Protein AF-T1BW96-F1 (afdb_monomer_lite)

Radius of gyration: 14.4 Å; chains: 1; bounding box: 31×18×38 Å

InterPro domains:
  IPR001207 Transposase, mutator type [PF00872] (2-70)
  IPR001207 Transposase, mutator type [PTHR33217] (2-68)

Sequence (72 aa):
MISDSHAGLVEAARQQFQGVAWQRCQVHLLRNLLSHTPSRHRAEVAALAKRIFQAHDSAEARTHLAAFVTRF

Foldseek 3Di:
DEEAPDPVVVVCCCVVPPPDDYDYDLVVVLVVVLVPDDPVCNVVLSVLSVQLVPPPDPVSSVVSVVVSVVVD

pLDDT: mean 96.48, std 2.1, range [89.56, 98.56]

Structure (mmCIF, N/CA/C/O backbone):
data_AF-T1BW96-F1
#
_entry.id   AF-T1BW96-F1
#
loop_
_atom_site.group_PDB
_atom_site.id
_atom_site.type_symbol
_atom_site.label_atom_id
_atom_site.label_alt_id
_atom_site.label_comp_id
_atom_site.label_asym_id
_atom_site.label_entity_id
_atom_site.label_seq_id
_atom_site.pdbx_PDB_ins_code
_atom_site.Cartn_x
_atom_site.Cartn_y
_atom_site.Cartn_z
_atom_site.occupancy
_atom_site.B_iso_or_equiv
_atom_site.auth_seq_id
_atom_site.auth_comp_id
_atom_site.auth_asym_id
_atom_site.auth_atom_id
_atom_site.pdbx_PDB_model_num
ATOM 1 N N . MET A 1 1 ? -5.348 4.504 14.477 1.00 89.62 1 MET A N 1
ATOM 2 C CA . MET A 1 1 ? -3.924 4.377 14.855 1.00 89.62 1 MET A CA 1
ATOM 3 C C . MET A 1 1 ? -3.128 3.857 13.666 1.00 89.62 1 MET A C 1
ATOM 5 O O . MET A 1 1 ? -3.612 2.956 12.990 1.00 89.62 1 MET A O 1
ATOM 9 N N . ILE A 1 2 ? -1.933 4.401 13.412 1.00 95.44 2 ILE A N 1
ATOM 10 C CA . ILE A 1 2 ? -1.042 3.952 12.332 1.00 95.44 2 ILE A CA 1
ATOM 11 C C . ILE A 1 2 ? 0.242 3.382 12.943 1.00 95.44 2 ILE A C 1
ATOM 13 O O . ILE A 1 2 ? 0.903 4.071 13.713 1.00 95.44 2 ILE A O 1
ATOM 17 N N . SER A 1 3 ? 0.616 2.152 12.592 1.00 95.12 3 SER A N 1
ATOM 18 C CA . SER A 1 3 ? 1.884 1.531 13.018 1.00 95.12 3 SER A CA 1
ATOM 19 C C . SER A 1 3 ? 2.442 0.603 11.941 1.00 95.12 3 SER A C 1
ATOM 21 O O . SER A 1 3 ? 1.772 0.332 10.945 1.00 95.12 3 SER A O 1
ATOM 23 N N . ASP A 1 4 ? 3.660 0.085 12.113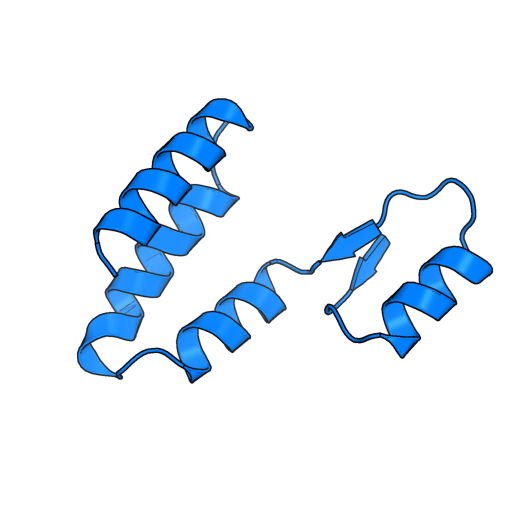 1.00 94.81 4 ASP A N 1
ATOM 24 C CA . ASP A 1 4 ? 4.066 -1.085 11.328 1.00 94.81 4 ASP A CA 1
ATOM 25 C C . ASP A 1 4 ? 3.227 -2.321 11.713 1.00 94.81 4 ASP A C 1
ATOM 27 O O . ASP A 1 4 ? 2.607 -2.364 12.780 1.00 94.81 4 ASP A O 1
ATOM 31 N N . SER A 1 5 ? 3.203 -3.324 10.835 1.00 93.94 5 SER A N 1
ATOM 32 C CA . SER A 1 5 ? 2.464 -4.582 10.994 1.00 93.94 5 SER A CA 1
ATOM 33 C C . SER A 1 5 ? 3.202 -5.594 11.877 1.00 93.94 5 SER A C 1
ATOM 35 O O . SER A 1 5 ? 3.213 -6.792 11.592 1.00 93.94 5 SER A O 1
ATOM 37 N N . HIS A 1 6 ? 3.834 -5.119 12.945 1.00 93.81 6 HIS A N 1
ATOM 38 C CA . HIS A 1 6 ? 4.431 -5.987 13.948 1.00 93.81 6 HIS A CA 1
ATOM 39 C C . HIS A 1 6 ? 3.331 -6.530 14.863 1.00 93.81 6 HIS A C 1
ATOM 41 O O . HIS A 1 6 ? 2.599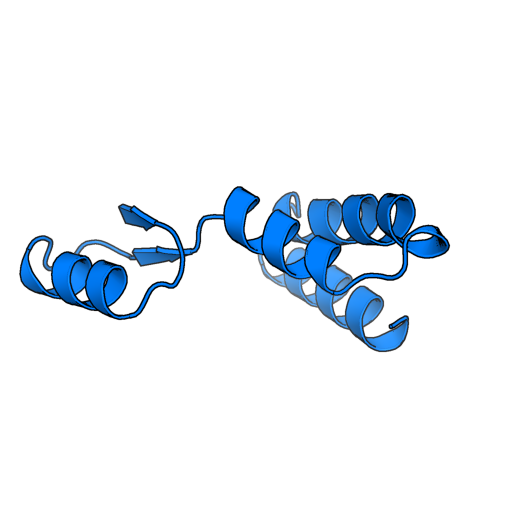 -5.740 15.460 1.00 93.81 6 HIS A O 1
ATOM 47 N N . ALA A 1 7 ? 3.234 -7.855 15.013 1.00 93.31 7 ALA A N 1
ATOM 48 C CA . ALA A 1 7 ? 2.138 -8.505 15.738 1.00 93.31 7 ALA A CA 1
ATOM 49 C C . ALA A 1 7 ? 1.911 -7.898 17.134 1.00 93.31 7 ALA A C 1
ATOM 51 O O . ALA A 1 7 ? 0.805 -7.472 17.442 1.00 93.31 7 ALA A O 1
ATOM 52 N N . GLY A 1 8 ? 2.974 -7.723 17.928 1.00 95.31 8 GLY A N 1
ATOM 53 C CA . GLY A 1 8 ? 2.861 -7.113 19.259 1.00 95.31 8 GLY A CA 1
ATOM 54 C C . GLY A 1 8 ? 2.355 -5.663 19.258 1.00 95.31 8 GLY A C 1
ATOM 55 O O . GLY A 1 8 ? 1.640 -5.274 20.174 1.00 95.31 8 GLY A O 1
ATOM 56 N N . LEU A 1 9 ? 2.662 -4.872 18.220 1.00 93.81 9 LEU A N 1
ATOM 57 C CA . LEU A 1 9 ? 2.157 -3.497 18.110 1.00 93.81 9 LEU A CA 1
ATOM 58 C C . LEU A 1 9 ? 0.673 -3.483 17.744 1.00 93.81 9 LEU A C 1
ATOM 60 O O . LEU A 1 9 ? -0.078 -2.673 18.279 1.00 93.81 9 LEU A O 1
ATOM 64 N N . VAL A 1 10 ? 0.250 -4.377 16.848 1.00 94.62 10 VAL A N 1
ATOM 65 C CA . VAL A 1 10 ? -1.158 -4.511 16.451 1.00 94.62 10 VAL A CA 1
ATOM 66 C C . VAL A 1 10 ? -2.007 -4.978 17.631 1.00 94.62 10 VAL A C 1
ATOM 68 O O . VAL A 1 10 ? -3.069 -4.411 17.879 1.00 94.62 10 VAL A O 1
ATOM 71 N N . GLU A 1 11 ? -1.526 -5.958 18.394 1.00 94.81 11 GLU A N 1
ATOM 72 C CA . GLU A 1 11 ? -2.235 -6.454 19.574 1.00 94.81 11 GLU A CA 1
ATOM 73 C C . GLU A 1 11 ? -2.309 -5.403 20.684 1.00 94.81 11 GLU A C 1
ATOM 75 O O . GLU A 1 11 ? -3.397 -5.135 21.196 1.00 94.81 11 GLU A O 1
ATOM 80 N N . ALA A 1 12 ? -1.203 -4.716 20.991 1.00 94.44 12 ALA A N 1
ATOM 81 C CA . ALA A 1 12 ? -1.220 -3.607 21.944 1.00 94.44 12 ALA A CA 1
ATOM 82 C C . ALA A 1 12 ? -2.198 -2.502 21.509 1.00 94.44 12 ALA A C 1
ATOM 84 O O . ALA A 1 12 ? -2.951 -1.981 22.328 1.00 94.44 12 ALA A O 1
ATOM 85 N N . ALA A 1 13 ? -2.253 -2.184 20.212 1.00 93.38 13 ALA A N 1
ATOM 86 C CA . ALA A 1 13 ? -3.179 -1.189 19.684 1.00 93.38 13 ALA A CA 1
ATOM 87 C C . ALA A 1 13 ? -4.644 -1.556 19.918 1.00 93.38 13 ALA A C 1
ATOM 89 O O . ALA A 1 13 ? -5.433 -0.724 20.359 1.00 93.38 13 ALA A O 1
ATOM 90 N N . ARG A 1 14 ? -4.999 -2.812 19.626 1.00 93.25 14 ARG A N 1
ATOM 91 C CA . ARG A 1 14 ? -6.356 -3.338 19.810 1.00 93.25 14 ARG A CA 1
ATOM 92 C C . ARG A 1 14 ? -6.763 -3.353 21.280 1.00 93.25 14 ARG A C 1
ATOM 94 O O . ARG A 1 14 ? -7.912 -3.054 21.590 1.00 93.25 14 ARG A O 1
ATOM 101 N N . GLN A 1 15 ? -5.830 -3.692 22.169 1.00 95.62 15 GLN A N 1
ATOM 102 C CA . GLN A 1 15 ? -6.084 -3.785 23.606 1.00 95.62 15 GLN A CA 1
ATOM 103 C C . GLN A 1 15 ? -6.203 -2.422 24.285 1.00 95.62 15 GLN A C 1
ATOM 105 O O . GLN A 1 15 ? -7.018 -2.278 25.188 1.00 95.62 15 GLN A O 1
ATOM 110 N N . GLN A 1 16 ? -5.385 -1.445 23.888 1.00 96.38 16 GLN A N 1
ATOM 111 C CA . GLN A 1 16 ? -5.294 -0.155 24.582 1.00 96.38 16 GLN A CA 1
ATOM 112 C C . GLN A 1 16 ? -6.161 0.942 23.948 1.00 96.38 16 GLN A C 1
ATOM 114 O O . GLN A 1 16 ? -6.466 1.931 24.607 1.00 96.38 16 GLN A O 1
ATOM 119 N N . PHE A 1 17 ? -6.561 0.786 22.681 1.00 93.88 17 PHE A N 1
ATOM 120 C CA . PHE A 1 17 ? -7.324 1.794 21.939 1.00 93.88 17 PHE A CA 1
ATOM 121 C C . PHE A 1 17 ? -8.576 1.183 21.299 1.00 93.88 17 PHE A C 1
ATOM 123 O O . PHE A 1 17 ? -8.701 1.105 20.073 1.00 93.88 17 PHE A O 1
ATOM 130 N N . GLN A 1 18 ? -9.518 0.726 22.125 1.00 94.31 18 GLN A N 1
ATOM 131 C CA . GLN A 1 18 ? -10.761 0.129 21.636 1.00 94.31 18 GLN A CA 1
ATOM 132 C C . GLN A 1 18 ? -11.563 1.130 20.788 1.00 94.31 18 GLN A C 1
ATOM 134 O O . GLN A 1 18 ? -11.589 2.329 21.053 1.00 94.31 18 GLN A O 1
ATOM 139 N N . GLY A 1 19 ? -12.220 0.632 19.737 1.00 91.88 19 GLY A N 1
ATOM 140 C CA . GLY A 1 19 ? -13.007 1.457 18.811 1.00 91.88 19 GLY A CA 1
ATOM 141 C C . GLY A 1 19 ? -12.180 2.260 17.799 1.00 91.88 19 GLY A C 1
ATOM 142 O O . GLY A 1 19 ? -12.747 2.821 16.863 1.00 91.88 19 GLY A O 1
ATOM 143 N N . VAL A 1 20 ? -10.849 2.285 17.917 1.00 93.31 20 VAL A N 1
ATOM 144 C CA . VAL A 1 20 ? -9.980 2.963 16.950 1.00 93.31 20 VAL A CA 1
ATOM 145 C C . VAL A 1 20 ? -9.662 2.036 15.777 1.00 93.31 20 VAL A C 1
ATOM 147 O O . VAL A 1 20 ? -9.139 0.937 15.949 1.00 93.31 20 VAL A O 1
ATOM 150 N N . ALA A 1 21 ? -9.891 2.516 14.553 1.00 94.19 21 ALA A N 1
ATOM 151 C CA . ALA A 1 21 ? -9.431 1.823 13.354 1.00 94.19 21 ALA A CA 1
ATOM 152 C C . ALA A 1 21 ? -7.895 1.759 13.319 1.00 94.19 21 ALA A C 1
ATOM 154 O O . ALA A 1 21 ? -7.204 2.765 13.523 1.00 94.19 21 ALA A O 1
ATOM 155 N N . TRP A 1 22 ? -7.349 0.579 13.033 1.00 95.25 22 TRP A N 1
ATOM 156 C CA . TRP A 1 22 ? -5.918 0.383 12.825 1.00 95.25 22 TRP A CA 1
ATOM 157 C C . TRP A 1 22 ? -5.579 0.334 11.334 1.00 95.25 22 TRP A C 1
ATOM 159 O O . TRP A 1 22 ? -6.266 -0.326 10.557 1.00 95.25 22 TRP A O 1
ATOM 169 N N . GLN A 1 23 ? -4.487 0.995 10.950 1.00 94.94 23 GLN A N 1
ATOM 170 C CA . GLN A 1 23 ? -3.929 0.950 9.603 1.00 94.94 23 GLN A CA 1
ATOM 171 C C . GLN A 1 23 ? -2.420 0.695 9.661 1.00 94.94 23 GLN A C 1
ATOM 173 O O . GLN A 1 23 ? -1.692 1.302 10.448 1.00 94.94 23 GLN A O 1
ATOM 178 N N . ARG A 1 24 ? -1.920 -0.145 8.751 1.00 96.00 24 ARG A N 1
ATOM 179 C CA . ARG A 1 24 ? -0.478 -0.288 8.544 1.00 96.00 24 ARG A CA 1
ATOM 180 C C . ARG A 1 24 ? 0.113 0.976 7.912 1.00 96.00 24 ARG A C 1
ATOM 182 O O . ARG A 1 24 ? -0.384 1.479 6.906 1.00 96.00 24 ARG A O 1
ATOM 189 N N . CYS A 1 25 ? 1.230 1.445 8.454 1.00 97.12 25 CYS A N 1
ATOM 190 C CA . CYS A 1 25 ? 1.983 2.574 7.927 1.00 97.12 25 CYS A CA 1
ATOM 191 C C . CYS A 1 25 ? 2.467 2.304 6.492 1.00 97.12 25 CYS A C 1
ATOM 193 O O . CYS A 1 25 ? 3.270 1.398 6.255 1.00 97.12 25 CYS A O 1
ATOM 195 N N . GLN A 1 26 ? 2.025 3.131 5.542 1.00 97.25 26 GLN A N 1
ATOM 196 C CA . GLN A 1 26 ? 2.388 3.011 4.125 1.00 97.25 26 GLN A CA 1
ATOM 197 C C . GLN A 1 26 ? 3.897 3.188 3.881 1.00 97.25 26 GLN A C 1
ATOM 199 O O . GLN A 1 26 ? 4.450 2.553 2.987 1.00 97.25 26 GLN A O 1
ATOM 204 N N . VAL A 1 27 ? 4.591 3.984 4.706 1.00 97.06 27 VAL A N 1
ATOM 205 C CA . VAL A 1 27 ? 6.054 4.156 4.620 1.00 97.06 27 VAL A CA 1
ATOM 206 C C . VAL A 1 27 ? 6.781 2.848 4.940 1.00 97.06 27 VAL A C 1
ATOM 208 O O . VAL A 1 27 ? 7.662 2.435 4.187 1.00 97.06 27 VAL A O 1
ATOM 211 N N . HIS A 1 28 ? 6.393 2.167 6.025 1.00 97.44 28 HIS A N 1
ATOM 212 C CA . HIS A 1 28 ? 6.957 0.860 6.376 1.00 97.44 28 HIS A CA 1
ATOM 213 C C . HIS A 1 28 ? 6.589 -0.207 5.346 1.00 97.44 28 HIS A C 1
ATOM 215 O O . HIS A 1 28 ? 7.439 -1.004 4.959 1.00 97.44 28 HIS A O 1
ATOM 221 N N . LEU A 1 29 ? 5.355 -0.182 4.835 1.00 97.56 29 LEU A N 1
ATOM 222 C CA . LEU A 1 29 ? 4.939 -1.077 3.760 1.00 97.56 29 LEU A CA 1
ATOM 223 C C . LEU A 1 29 ? 5.807 -0.902 2.503 1.00 97.56 29 LEU A C 1
ATOM 225 O O . LEU A 1 29 ? 6.316 -1.891 1.983 1.00 97.56 29 LEU A O 1
ATOM 229 N N . LEU A 1 30 ? 6.029 0.336 2.050 1.00 98.00 30 LEU A N 1
ATOM 230 C CA . LEU A 1 30 ? 6.869 0.618 0.886 1.00 98.00 30 LEU A CA 1
ATOM 231 C C . LEU A 1 30 ? 8.323 0.191 1.116 1.00 98.00 30 LEU A C 1
ATOM 233 O O . LEU A 1 30 ? 8.931 -0.406 0.233 1.00 98.00 30 LEU A O 1
ATOM 237 N N . ARG A 1 31 ? 8.879 0.453 2.305 1.00 97.88 31 ARG A N 1
ATOM 238 C CA . ARG A 1 31 ? 10.237 0.011 2.654 1.00 97.88 31 ARG A CA 1
ATOM 239 C C . ARG A 1 31 ? 10.364 -1.513 2.579 1.00 97.88 31 ARG A C 1
ATOM 241 O O . ARG A 1 31 ? 11.311 -2.001 1.968 1.00 97.88 31 ARG A O 1
ATOM 248 N N . ASN A 1 32 ? 9.399 -2.244 3.138 1.00 97.06 32 ASN A N 1
ATOM 249 C CA . ASN A 1 32 ? 9.396 -3.708 3.115 1.00 97.06 32 ASN A CA 1
ATOM 250 C C . ASN A 1 32 ? 9.186 -4.252 1.696 1.00 97.06 32 ASN A C 1
ATOM 252 O O . ASN A 1 32 ? 9.770 -5.265 1.337 1.00 97.06 32 ASN A O 1
ATOM 256 N N . LEU A 1 33 ? 8.393 -3.586 0.856 1.00 96.75 33 LEU A N 1
ATOM 257 C CA . LEU A 1 33 ? 8.264 -3.965 -0.552 1.00 96.75 33 LEU A CA 1
ATOM 258 C C . LEU A 1 33 ? 9.607 -3.808 -1.290 1.00 96.75 33 LEU A C 1
ATOM 260 O O . LEU A 1 33 ? 10.068 -4.722 -1.976 1.00 96.75 33 LEU A O 1
ATOM 264 N N . LEU A 1 34 ? 10.281 -2.671 -1.104 1.00 98.06 34 LEU A N 1
ATOM 265 C CA . LEU A 1 34 ? 11.541 -2.365 -1.785 1.00 98.06 34 LEU A CA 1
ATOM 266 C C . LEU A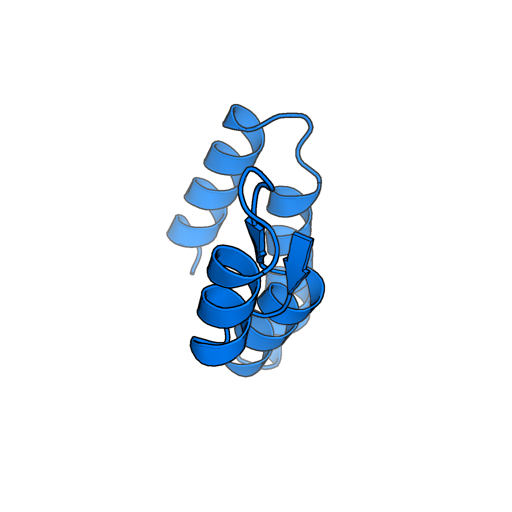 1 34 ? 12.728 -3.202 -1.294 1.00 98.06 34 LEU A C 1
ATOM 268 O O . LEU A 1 34 ? 13.652 -3.438 -2.076 1.00 98.06 34 LEU A O 1
ATOM 272 N N . SER A 1 35 ? 12.705 -3.691 -0.048 1.00 98.06 35 SER A N 1
ATOM 273 C CA . SER A 1 35 ? 13.737 -4.607 0.456 1.00 98.06 35 SER A CA 1
ATOM 274 C C . SER A 1 35 ? 13.738 -5.948 -0.281 1.00 98.06 35 SER A C 1
ATOM 276 O O . SER A 1 35 ? 14.797 -6.548 -0.433 1.00 98.06 35 SER A O 1
ATOM 278 N N . HIS A 1 36 ? 12.581 -6.380 -0.792 1.00 97.31 36 HIS A N 1
ATOM 279 C CA . HIS A 1 36 ? 12.428 -7.603 -1.590 1.00 97.31 36 HIS A CA 1
ATOM 280 C C . HIS A 1 36 ? 12.497 -7.346 -3.104 1.00 97.31 36 HIS A C 1
ATOM 282 O O . HIS A 1 36 ? 12.425 -8.277 -3.899 1.00 97.31 36 HIS A O 1
ATOM 288 N N . THR A 1 37 ? 12.647 -6.087 -3.525 1.00 97.75 37 THR A N 1
ATOM 289 C CA . THR A 1 37 ? 12.674 -5.715 -4.943 1.00 97.75 37 THR A CA 1
ATOM 290 C C . THR A 1 37 ? 14.117 -5.682 -5.472 1.00 97.75 37 THR A C 1
ATOM 292 O O . THR A 1 37 ? 14.959 -4.989 -4.880 1.00 97.75 37 THR A O 1
ATOM 295 N N . PRO A 1 38 ? 14.424 -6.343 -6.612 1.00 97.50 38 PRO A N 1
ATOM 296 C CA . PRO A 1 38 ? 15.723 -6.224 -7.273 1.00 97.50 38 PRO A CA 1
ATOM 297 C C . PRO A 1 38 ? 16.068 -4.764 -7.579 1.00 97.50 38 PRO A C 1
ATOM 299 O O . PRO A 1 38 ? 15.213 -4.012 -8.048 1.00 97.50 38 PRO A O 1
ATOM 302 N N . SER A 1 39 ? 17.329 -4.360 -7.386 1.00 97.25 39 SER A N 1
ATOM 303 C CA . SER A 1 39 ? 17.759 -2.955 -7.501 1.00 97.25 39 SER A CA 1
ATOM 304 C C . SER A 1 39 ? 17.310 -2.268 -8.796 1.00 97.25 39 SER A C 1
ATOM 306 O O . SER A 1 39 ? 16.870 -1.123 -8.747 1.00 97.25 39 SER A O 1
ATOM 308 N N . ARG A 1 40 ? 17.331 -2.989 -9.927 1.00 97.44 40 ARG A N 1
ATOM 309 C CA . ARG A 1 40 ? 16.907 -2.485 -11.246 1.00 97.44 40 ARG A CA 1
ATOM 310 C C . ARG A 1 40 ? 15.428 -2.077 -11.332 1.00 97.44 40 ARG A C 1
ATOM 312 O O . ARG A 1 40 ? 15.090 -1.240 -12.154 1.00 97.44 40 ARG A O 1
ATOM 319 N N . HIS A 1 41 ? 14.557 -2.644 -10.493 1.00 97.38 41 HIS A N 1
ATOM 320 C CA . HIS A 1 41 ? 13.111 -2.382 -10.512 1.00 97.38 41 HIS A CA 1
ATOM 321 C C . HIS A 1 41 ? 12.646 -1.467 -9.373 1.00 97.38 41 HIS A C 1
ATOM 323 O O . HIS A 1 41 ? 11.492 -1.049 -9.364 1.00 97.38 41 HIS A O 1
ATOM 329 N N . ARG A 1 42 ? 13.515 -1.119 -8.412 1.00 97.81 42 ARG A N 1
ATOM 330 C CA . ARG A 1 42 ? 13.116 -0.376 -7.200 1.00 97.81 42 ARG A CA 1
ATOM 331 C C . ARG A 1 42 ? 12.434 0.958 -7.495 1.00 97.81 42 ARG A C 1
ATOM 333 O O . ARG A 1 42 ? 11.432 1.268 -6.860 1.00 97.81 42 ARG A O 1
ATOM 340 N N . ALA A 1 43 ? 12.961 1.737 -8.440 1.00 98.19 43 ALA A N 1
ATOM 341 C CA . ALA A 1 43 ? 12.384 3.035 -8.793 1.00 98.19 43 ALA A CA 1
ATOM 342 C C . ALA A 1 43 ? 10.974 2.887 -9.387 1.00 98.19 43 ALA A C 1
ATOM 344 O O . ALA A 1 43 ? 10.052 3.598 -8.989 1.00 98.19 43 ALA A O 1
ATOM 345 N N . GLU A 1 44 ? 10.801 1.918 -10.285 1.00 98.00 44 GLU A N 1
ATOM 346 C CA . GLU A 1 44 ? 9.518 1.621 -10.917 1.00 98.00 44 GLU A CA 1
ATOM 347 C C . GLU A 1 44 ? 8.494 1.090 -9.905 1.00 98.00 44 GLU A C 1
ATOM 349 O O . GLU A 1 44 ? 7.390 1.626 -9.802 1.00 98.00 44 GLU A O 1
ATOM 354 N N . VAL A 1 45 ? 8.874 0.089 -9.107 1.00 98.31 45 VAL A N 1
ATOM 355 C CA . VAL A 1 45 ? 8.025 -0.474 -8.048 1.00 98.31 45 VAL A CA 1
ATOM 356 C C . VAL A 1 45 ? 7.594 0.612 -7.068 1.00 98.31 45 VAL A C 1
ATOM 358 O O . VAL A 1 45 ? 6.420 0.681 -6.710 1.00 98.31 45 VAL A O 1
ATOM 361 N N . ALA A 1 46 ? 8.504 1.507 -6.671 1.00 98.31 46 ALA A N 1
ATOM 362 C CA . ALA A 1 46 ? 8.165 2.611 -5.782 1.00 98.31 46 ALA A CA 1
ATOM 363 C C . ALA A 1 46 ? 7.144 3.572 -6.403 1.00 98.31 46 ALA A C 1
ATOM 365 O O . ALA A 1 46 ? 6.219 4.001 -5.714 1.00 98.31 46 ALA A O 1
ATOM 366 N N . ALA A 1 47 ? 7.300 3.918 -7.682 1.00 98.38 47 ALA A N 1
ATOM 367 C CA . ALA A 1 47 ? 6.376 4.808 -8.377 1.00 98.38 47 ALA A CA 1
ATOM 368 C C . ALA A 1 47 ? 4.975 4.187 -8.504 1.00 98.38 47 ALA A C 1
ATOM 370 O O . ALA A 1 47 ? 3.980 4.844 -8.197 1.00 98.38 47 ALA A O 1
ATOM 371 N N . LEU A 1 48 ? 4.892 2.912 -8.890 1.00 98.19 48 LEU A N 1
ATOM 372 C CA . LEU A 1 48 ? 3.614 2.218 -9.052 1.00 98.19 48 LEU A CA 1
ATOM 373 C C . LEU A 1 48 ? 2.929 1.941 -7.705 1.00 98.19 48 LEU A C 1
ATOM 375 O O . LEU A 1 48 ? 1.728 2.157 -7.582 1.00 98.19 48 LEU A O 1
ATOM 379 N N . ALA A 1 49 ?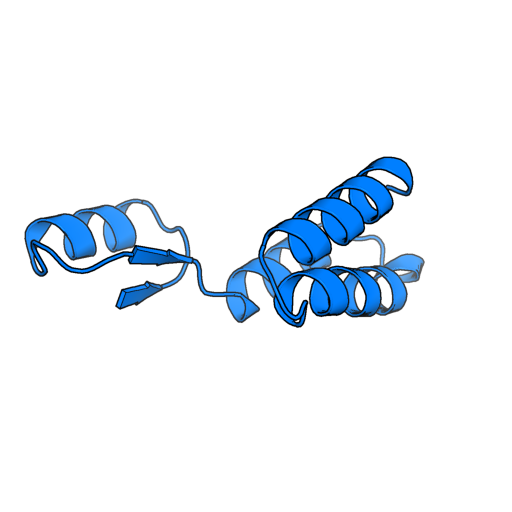 3.678 1.567 -6.664 1.00 98.06 49 ALA A N 1
ATOM 380 C CA . ALA A 1 49 ? 3.122 1.407 -5.319 1.00 98.06 49 ALA A CA 1
ATOM 381 C C . ALA A 1 49 ? 2.557 2.729 -4.767 1.00 98.06 49 ALA A C 1
ATOM 383 O O . ALA A 1 49 ? 1.492 2.744 -4.153 1.00 98.06 49 ALA A O 1
ATOM 384 N N . LYS A 1 50 ? 3.223 3.863 -5.031 1.00 98.00 50 LYS A N 1
ATOM 385 C CA . LYS A 1 50 ? 2.710 5.186 -4.641 1.00 98.00 50 LYS A CA 1
ATOM 386 C C . LYS A 1 50 ? 1.389 5.531 -5.327 1.00 98.00 50 LYS A C 1
ATOM 388 O O . LYS A 1 50 ? 0.531 6.100 -4.663 1.00 98.00 50 LYS A O 1
ATOM 393 N N . ARG A 1 51 ? 1.182 5.132 -6.591 1.00 98.00 51 ARG A N 1
ATOM 394 C CA . ARG A 1 51 ? -0.116 5.308 -7.275 1.00 98.00 51 ARG A CA 1
ATOM 395 C C . ARG A 1 51 ? -1.257 4.597 -6.551 1.00 98.00 51 ARG A C 1
ATOM 397 O O . ARG A 1 51 ? -2.341 5.153 -6.456 1.00 98.00 51 ARG A O 1
ATOM 404 N N . ILE A 1 52 ? -1.004 3.417 -5.982 1.00 98.31 52 ILE A N 1
ATOM 405 C CA . ILE A 1 52 ? -1.999 2.698 -5.170 1.00 98.31 52 ILE A CA 1
ATOM 406 C C . ILE A 1 52 ? -2.355 3.510 -3.917 1.00 98.31 52 ILE A C 1
ATOM 408 O O . ILE A 1 52 ? -3.526 3.647 -3.579 1.00 98.31 52 ILE A O 1
ATOM 412 N N . PHE A 1 53 ? -1.354 4.061 -3.223 1.00 96.94 53 PHE A N 1
ATOM 413 C CA . PHE A 1 53 ? -1.561 4.804 -1.972 1.00 96.94 53 PHE A CA 1
ATOM 414 C C . PHE A 1 53 ? -2.192 6.185 -2.164 1.00 96.94 53 PHE A C 1
ATOM 416 O O . PHE A 1 53 ? -2.797 6.700 -1.228 1.00 96.94 53 PHE A O 1
ATOM 423 N N . GLN A 1 54 ? -2.007 6.781 -3.342 1.00 97.50 54 GLN A N 1
ATOM 424 C CA . GLN A 1 54 ? -2.453 8.132 -3.694 1.00 97.50 54 GLN A CA 1
ATOM 425 C C . GLN A 1 54 ? -3.704 8.140 -4.581 1.00 97.50 54 GLN A C 1
ATOM 427 O O . GLN A 1 54 ? -4.081 9.199 -5.076 1.00 97.50 54 GLN A O 1
ATOM 432 N N . ALA A 1 55 ? -4.323 6.978 -4.805 1.00 98.31 55 ALA A N 1
ATOM 433 C CA . ALA A 1 55 ? -5.569 6.872 -5.551 1.00 98.31 55 ALA A CA 1
ATOM 434 C C . ALA A 1 55 ? -6.669 7.729 -4.905 1.00 98.31 55 ALA A C 1
ATOM 436 O O . ALA A 1 55 ? -6.714 7.869 -3.678 1.00 98.31 55 ALA A O 1
ATOM 437 N N . HIS A 1 56 ? -7.564 8.279 -5.723 1.00 97.50 56 HIS A N 1
ATOM 438 C CA . HIS A 1 56 ? -8.653 9.124 -5.244 1.00 97.50 56 HIS A CA 1
ATOM 439 C C . HIS A 1 56 ? -9.610 8.332 -4.345 1.00 97.50 56 HIS A C 1
ATOM 441 O O . HIS A 1 56 ? -10.088 8.843 -3.327 1.00 97.50 56 HIS A O 1
ATOM 447 N N . ASP A 1 57 ? -9.881 7.080 -4.704 1.00 98.06 57 ASP A N 1
ATOM 448 C CA . ASP A 1 57 ? -10.782 6.214 -3.965 1.00 98.06 57 ASP A CA 1
ATOM 449 C C . ASP A 1 57 ? -10.301 4.757 -3.923 1.00 98.06 57 ASP A C 1
ATOM 451 O O . ASP A 1 57 ? -9.283 4.357 -4.497 1.00 98.06 57 ASP A O 1
ATOM 455 N N . SER A 1 58 ? -11.054 3.934 -3.193 1.00 97.62 58 SER A N 1
ATOM 456 C CA . SER A 1 58 ? -10.704 2.530 -2.998 1.00 97.62 58 SER A CA 1
ATOM 457 C C . SER A 1 58 ? -10.889 1.657 -4.247 1.00 97.62 58 SER A C 1
ATOM 459 O O . SER A 1 58 ? -10.265 0.598 -4.329 1.00 97.62 58 SER A O 1
ATOM 461 N N . ALA A 1 59 ? -11.747 2.046 -5.195 1.00 98.50 59 ALA A N 1
ATOM 462 C CA . ALA A 1 59 ? -11.953 1.313 -6.442 1.00 98.50 59 ALA A CA 1
ATOM 463 C C . ALA A 1 59 ? -10.776 1.552 -7.396 1.00 98.50 59 ALA A C 1
ATOM 465 O O . ALA A 1 59 ? -10.221 0.603 -7.958 1.00 98.50 59 ALA A O 1
ATOM 466 N N . GLU A 1 60 ? -10.318 2.799 -7.490 1.00 98.50 60 GLU A N 1
ATOM 467 C CA . GLU A 1 60 ? -9.108 3.160 -8.216 1.00 98.50 60 GLU A CA 1
ATOM 468 C C . GLU A 1 60 ? -7.870 2.499 -7.583 1.00 98.50 60 GLU A C 1
ATOM 470 O O . GLU A 1 60 ? -7.088 1.860 -8.289 1.00 98.50 60 GLU A O 1
ATOM 475 N N . ALA A 1 61 ? -7.727 2.537 -6.251 1.00 98.38 61 ALA A N 1
ATOM 476 C CA . ALA A 1 61 ? -6.619 1.873 -5.557 1.00 98.38 61 ALA A CA 1
ATOM 477 C C . ALA A 1 61 ? -6.548 0.370 -5.879 1.00 98.38 61 ALA A C 1
ATOM 479 O O . ALA A 1 61 ? -5.466 -0.172 -6.115 1.00 98.38 61 ALA A O 1
ATOM 480 N N . ARG A 1 62 ? -7.703 -0.310 -5.920 1.00 98.56 62 ARG A N 1
ATOM 481 C CA . ARG A 1 62 ? -7.800 -1.731 -6.293 1.00 98.56 62 ARG A CA 1
ATOM 482 C C . ARG A 1 62 ? -7.444 -1.977 -7.756 1.00 98.56 62 ARG A C 1
ATOM 484 O O . ARG A 1 62 ? -6.792 -2.975 -8.046 1.00 98.56 62 ARG A O 1
ATOM 491 N N . THR A 1 63 ? -7.817 -1.066 -8.651 1.00 98.50 63 THR A N 1
ATOM 492 C CA . THR A 1 63 ? -7.448 -1.133 -10.072 1.00 98.50 63 THR A CA 1
ATOM 493 C C . THR A 1 63 ? -5.934 -1.011 -10.246 1.00 98.50 63 THR A C 1
ATOM 495 O O . THR A 1 63 ? -5.314 -1.868 -10.877 1.00 98.50 63 THR A O 1
ATOM 498 N N . HIS A 1 64 ? -5.312 -0.011 -9.609 1.00 98.44 64 HIS A N 1
ATOM 499 C C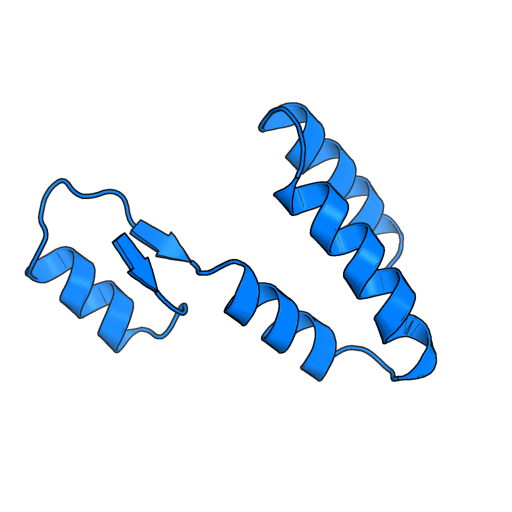A . HIS A 1 64 ? -3.854 0.156 -9.618 1.00 98.44 64 HIS A CA 1
ATOM 500 C C . HIS A 1 64 ? -3.138 -1.046 -8.996 1.00 98.44 64 HIS A C 1
ATOM 502 O O . HIS A 1 64 ? -2.109 -1.477 -9.513 1.00 98.44 64 HIS A O 1
ATOM 508 N N . LEU A 1 65 ? -3.690 -1.625 -7.924 1.00 98.25 65 LEU A N 1
ATOM 509 C CA . LEU A 1 65 ? -3.150 -2.831 -7.295 1.00 98.25 65 LEU A CA 1
ATOM 510 C C . LEU A 1 65 ? -3.216 -4.049 -8.227 1.00 98.25 65 LEU A C 1
ATOM 512 O O . LEU A 1 65 ? -2.229 -4.770 -8.344 1.00 98.25 65 LEU A O 1
ATOM 516 N N . ALA A 1 66 ? -4.339 -4.273 -8.910 1.00 98.50 66 ALA A N 1
ATOM 517 C CA . ALA A 1 66 ? -4.481 -5.381 -9.854 1.00 98.50 66 ALA A CA 1
ATOM 518 C C . ALA A 1 66 ? -3.486 -5.260 -11.022 1.00 98.50 66 ALA A C 1
ATOM 520 O O . ALA A 1 66 ? -2.830 -6.239 -11.388 1.00 98.50 66 ALA A O 1
ATOM 521 N N . ALA A 1 67 ? -3.308 -4.045 -11.552 1.00 98.19 67 ALA A N 1
ATOM 522 C CA . ALA A 1 67 ? -2.310 -3.765 -12.581 1.00 98.19 67 ALA A CA 1
ATOM 523 C C . ALA A 1 67 ? -0.874 -3.980 -12.069 1.00 98.19 67 ALA A C 1
ATOM 525 O O . ALA A 1 67 ? -0.044 -4.544 -12.781 1.00 98.19 67 ALA A O 1
ATOM 526 N N . PHE A 1 68 ? -0.586 -3.575 -10.827 1.00 97.75 68 PHE A N 1
ATOM 527 C CA . PHE A 1 68 ? 0.711 -3.786 -10.181 1.00 97.75 68 PHE A CA 1
ATOM 528 C C . PHE A 1 68 ? 1.045 -5.278 -10.054 1.00 97.75 68 PHE A C 1
ATOM 530 O O . PHE A 1 68 ? 2.126 -5.686 -10.464 1.00 97.75 68 PHE A O 1
ATOM 537 N N . VAL A 1 69 ? 0.116 -6.090 -9.534 1.00 97.19 69 VAL A N 1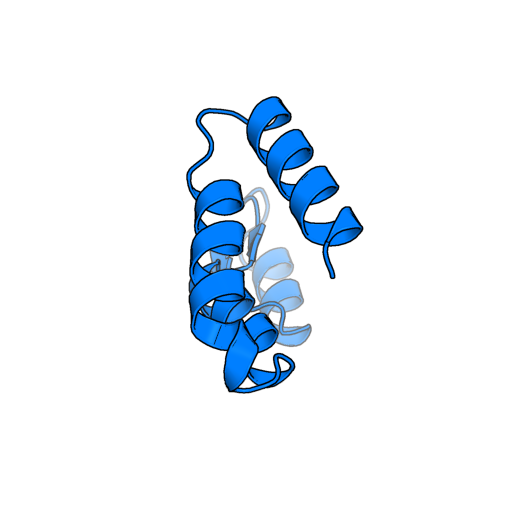
ATOM 538 C CA . VAL A 1 69 ? 0.308 -7.541 -9.338 1.00 97.19 69 VAL A CA 1
ATOM 539 C C . VAL A 1 69 ? 0.394 -8.290 -10.668 1.00 97.19 69 VAL A C 1
ATOM 541 O O . VAL A 1 69 ? 1.141 -9.244 -10.791 1.00 97.19 69 VAL A O 1
ATOM 544 N N . THR A 1 70 ? -0.329 -7.856 -11.701 1.00 97.56 70 THR A N 1
ATOM 545 C CA . THR A 1 70 ? -0.211 -8.480 -13.033 1.00 97.56 70 THR A CA 1
ATOM 546 C C . THR A 1 70 ? 1.182 -8.278 -13.642 1.00 97.56 70 THR A C 1
ATOM 548 O O . THR A 1 70 ? 1.629 -9.079 -14.460 1.00 97.56 70 THR A O 1
ATOM 551 N N . ARG A 1 71 ? 1.873 -7.196 -13.267 1.00 94.56 71 ARG A N 1
ATOM 552 C CA . ARG A 1 71 ? 3.188 -6.842 -13.809 1.00 94.56 71 ARG A CA 1
ATOM 553 C C . ARG A 1 71 ? 4.358 -7.544 -13.104 1.00 94.56 71 ARG A C 1
ATOM 555 O O . ARG A 1 71 ? 5.395 -7.708 -13.749 1.00 94.56 71 ARG A O 1
ATOM 562 N N . PHE A 1 72 ? 4.226 -7.889 -11.822 1.00 89.56 72 PHE A N 1
ATOM 563 C CA . PHE A 1 72 ? 5.311 -8.383 -10.960 1.00 89.56 72 PHE A CA 1
ATOM 564 C C . PHE A 1 72 ? 4.921 -9.667 -10.237 1.00 89.56 72 PHE A C 1
ATOM 566 O O . PHE A 1 72 ? 5.775 -10.580 -10.212 1.00 89.56 72 PHE A O 1
#

Secondary structure (DSSP, 8-state):
-EE---HHHHHHHHHHSTTPPPEE-HHHHHHHHHHTS-GGGHHHHHHHHHHHHT-SSHHHHHHHHHHHHHH-

Organism: NCBI:txid410659